Protein AF-A0A951DBI8-F1 (afdb_monomer)

Radius of gyration: 20.46 Å; Cα contacts (8 Å, |Δi|>4): 75; chains: 1; bounding box: 38×40×59 Å

Nearest PDB structures (foldseek):
  8sok-assembly1_B  TM=2.920E-01  e=1.768E+00  Homo sapiens

Foldseek 3Di:
DDDFWDWDWDDDVVDIEIETEGCDDPDDPPGPYPHDYDPCVVVVVVVVVVVVVVVVVCVVVVNDAPDDDVPRVVVDPCVVPNCVVVVVVVVVVVVVD

Sequence (97 aa):
EPVEGVFFAQMKPRDLKGVGFSRTPHFPEKSKSSGSVRSDWDDYLEQSRAAIQKLAAEFIGGYAAVDPLPGACSFCNQKPLCRIAEQRSAEDEEDDD

pLDDT: mean 85.11, std 12.05, range [46.44, 98.19]

Structure (mmCIF, N/CA/C/O backbone):
data_AF-A0A951DBI8-F1
#
_entry.id   AF-A0A951DBI8-F1
#
loop_
_atom_site.group_PDB
_atom_site.id
_atom_site.type_symbol
_atom_site.label_atom_id
_atom_site.label_alt_id
_atom_site.label_comp_id
_atom_site.label_asym_id
_atom_site.label_entity_id
_atom_site.label_seq_id
_atom_site.pdbx_PDB_ins_code
_atom_site.Cartn_x
_atom_site.Cartn_y
_atom_site.Cartn_z
_atom_site.occupancy
_atom_site.B_iso_or_equiv
_atom_site.auth_seq_id
_atom_site.auth_comp_id
_atom_site.auth_asym_id
_atom_site.auth_atom_id
_atom_site.pdbx_PDB_model_num
ATOM 1 N N . GLU A 1 1 ? 8.632 -19.731 -10.794 1.00 63.50 1 GLU A N 1
ATOM 2 C CA . GLU A 1 1 ? 9.686 -18.776 -11.201 1.00 63.50 1 GLU A CA 1
ATOM 3 C C . GLU A 1 1 ? 9.685 -17.588 -10.243 1.00 63.50 1 GLU A C 1
ATOM 5 O O . GLU A 1 1 ? 8.629 -17.334 -9.662 1.00 63.50 1 GLU A O 1
ATOM 10 N N . PRO A 1 2 ? 10.829 -16.921 -10.002 1.00 82.12 2 PRO A N 1
ATOM 11 C CA . PRO A 1 2 ? 10.884 -15.716 -9.172 1.00 82.12 2 PRO A CA 1
ATOM 12 C C . PRO A 1 2 ? 10.122 -14.551 -9.824 1.00 82.12 2 PRO A C 1
ATOM 14 O O . PRO A 1 2 ? 10.081 -14.428 -11.046 1.00 82.12 2 PRO A O 1
ATOM 17 N N . VAL A 1 3 ? 9.506 -13.694 -9.004 1.00 85.88 3 VAL A N 1
ATOM 18 C CA . VAL A 1 3 ? 8.825 -12.483 -9.486 1.00 85.88 3 VAL A CA 1
ATOM 19 C C . VAL A 1 3 ? 9.869 -11.388 -9.709 1.00 85.88 3 VAL A C 1
ATOM 21 O O . VAL A 1 3 ? 10.438 -10.861 -8.755 1.00 85.88 3 VAL A O 1
ATOM 24 N N . GLU A 1 4 ? 10.112 -11.045 -10.972 1.00 88.44 4 GLU A N 1
ATOM 25 C CA . GLU A 1 4 ? 11.119 -10.045 -11.367 1.00 88.44 4 GLU A CA 1
ATOM 26 C C . GLU A 1 4 ? 10.589 -8.603 -11.362 1.00 88.44 4 GLU A C 1
ATOM 28 O O . GLU A 1 4 ? 11.371 -7.654 -11.367 1.00 88.44 4 GLU A O 1
ATOM 33 N N . GLY A 1 5 ? 9.268 -8.409 -11.348 1.00 89.19 5 GLY A N 1
ATOM 34 C CA . GLY A 1 5 ? 8.672 -7.078 -11.365 1.00 89.19 5 GLY A CA 1
ATOM 35 C C . GLY A 1 5 ? 7.151 -7.080 -11.320 1.00 89.19 5 GLY A C 1
ATOM 36 O O . GLY A 1 5 ? 6.501 -8.085 -11.609 1.00 89.19 5 GLY A O 1
ATOM 37 N N . VAL A 1 6 ? 6.587 -5.924 -10.978 1.00 89.62 6 VAL A N 1
ATOM 38 C CA . VAL A 1 6 ? 5.148 -5.642 -11.009 1.00 89.62 6 VAL A CA 1
ATOM 39 C C . VAL A 1 6 ? 4.930 -4.343 -11.766 1.00 89.62 6 VAL A C 1
ATOM 41 O O . VAL A 1 6 ? 5.531 -3.319 -11.444 1.00 89.62 6 VAL A O 1
ATOM 44 N N . PHE A 1 7 ? 4.032 -4.379 -12.750 1.00 89.94 7 PHE A N 1
ATOM 45 C CA . PHE A 1 7 ? 3.711 -3.232 -13.590 1.00 89.94 7 PHE A CA 1
ATOM 46 C C . PHE A 1 7 ? 2.210 -3.099 -13.816 1.00 89.94 7 PHE A C 1
ATOM 48 O O . PHE A 1 7 ? 1.496 -4.079 -14.012 1.00 89.94 7 PHE A O 1
ATOM 55 N N . PHE A 1 8 ? 1.759 -1.852 -13.873 1.00 90.31 8 PHE A N 1
ATOM 56 C CA . PHE A 1 8 ? 0.419 -1.450 -14.260 1.00 90.31 8 PHE A CA 1
ATOM 57 C C . PHE A 1 8 ? 0.480 -0.660 -15.564 1.00 90.31 8 PHE A C 1
ATOM 59 O O . PHE A 1 8 ? 1.349 0.195 -15.756 1.00 90.31 8 PHE A O 1
ATOM 66 N N . ALA A 1 9 ? -0.474 -0.911 -16.457 1.00 89.75 9 ALA A N 1
ATOM 67 C CA . ALA A 1 9 ? -0.661 -0.086 -17.640 1.00 89.75 9 ALA A CA 1
ATOM 68 C C . ALA A 1 9 ? -1.466 1.169 -17.273 1.00 89.75 9 ALA A C 1
ATOM 70 O O . ALA A 1 9 ? -2.607 1.080 -16.824 1.00 89.75 9 ALA A O 1
ATOM 71 N N . GLN A 1 10 ? -0.895 2.350 -17.498 1.00 89.94 10 GLN A N 1
ATOM 72 C CA . GLN A 1 10 ? -1.638 3.603 -17.483 1.00 89.94 10 GLN A CA 1
ATOM 73 C C . GLN A 1 10 ? -2.083 3.929 -18.909 1.00 89.94 10 GLN A C 1
ATOM 75 O O . GLN A 1 10 ? -1.251 4.150 -19.791 1.00 89.94 10 GLN A O 1
ATOM 80 N N . MET A 1 11 ? -3.401 3.981 -19.111 1.00 90.62 11 MET A N 1
ATOM 81 C CA . MET A 1 11 ? -4.015 4.320 -20.392 1.00 90.62 11 MET A CA 1
ATOM 82 C C . MET A 1 11 ? -4.627 5.719 -20.341 1.00 90.62 11 MET A C 1
ATOM 84 O O . MET A 1 11 ? -5.645 5.937 -19.686 1.00 90.62 11 MET A O 1
ATOM 88 N N . LYS A 1 12 ? -4.015 6.669 -21.048 1.00 89.12 12 LYS A N 1
ATOM 89 C CA . LYS A 1 12 ? -4.592 7.983 -21.349 1.00 89.12 12 LYS A CA 1
ATOM 90 C C . LYS A 1 12 ? -4.570 8.202 -22.864 1.00 89.12 12 LYS A C 1
ATOM 92 O O . LYS A 1 12 ? -3.690 7.655 -23.537 1.00 89.12 12 LYS A O 1
ATOM 97 N N . PRO A 1 13 ? -5.502 8.986 -23.438 1.00 93.94 13 PRO A N 1
ATOM 98 C CA . PRO A 1 13 ? -5.478 9.288 -24.865 1.00 93.94 13 PRO A CA 1
ATOM 99 C C . PRO A 1 13 ? -4.102 9.808 -25.293 1.00 93.94 13 PRO A C 1
ATOM 101 O O . PRO A 1 13 ? -3.631 10.818 -24.777 1.00 93.94 13 PRO A O 1
ATOM 104 N N . ARG A 1 14 ? -3.459 9.104 -26.235 1.00 87.75 14 ARG A N 1
ATOM 105 C CA . ARG A 1 14 ? -2.118 9.418 -26.775 1.00 87.75 14 ARG A CA 1
ATOM 106 C C . ARG A 1 14 ? -0.963 9.346 -25.757 1.00 87.75 14 ARG A C 1
ATOM 108 O O . ARG A 1 14 ? 0.165 9.708 -26.096 1.00 87.75 14 ARG A O 1
ATOM 115 N N . ASP A 1 15 ? -1.212 8.860 -24.542 1.00 85.75 15 ASP A N 1
ATOM 116 C CA . ASP A 1 15 ? -0.214 8.741 -23.479 1.00 85.75 15 ASP A CA 1
ATOM 117 C C . ASP A 1 15 ? -0.361 7.401 -22.745 1.00 85.75 15 ASP A C 1
ATOM 119 O O . ASP A 1 15 ? -1.070 7.263 -21.748 1.00 85.75 15 ASP A O 1
ATOM 123 N N . LEU A 1 16 ? 0.293 6.383 -23.307 1.00 85.31 16 LEU A N 1
ATOM 124 C CA . LEU A 1 16 ? 0.359 5.037 -22.751 1.00 85.31 16 LEU A CA 1
ATOM 125 C C . LEU A 1 16 ? 1.704 4.853 -22.054 1.00 85.31 16 LEU A C 1
ATOM 127 O O . LEU A 1 16 ? 2.750 5.115 -22.656 1.00 85.31 16 LEU A O 1
ATOM 131 N N . LYS A 1 17 ? 1.688 4.376 -20.809 1.00 86.94 17 LYS A N 1
ATOM 132 C CA . LYS A 1 17 ? 2.920 4.053 -20.080 1.00 86.94 17 LYS A CA 1
ATOM 133 C C . LYS A 1 17 ? 2.755 2.876 -19.127 1.00 86.94 17 LYS A C 1
ATOM 135 O O . LYS A 1 17 ? 1.701 2.709 -18.520 1.00 86.94 17 LYS A O 1
ATOM 140 N N . GLY A 1 18 ? 3.825 2.101 -18.967 1.00 86.75 18 GLY A N 1
ATOM 141 C CA . GLY A 1 18 ? 3.972 1.156 -17.861 1.00 86.75 18 GLY A CA 1
ATOM 142 C C . GLY A 1 18 ? 4.439 1.883 -16.600 1.00 86.75 18 GLY A C 1
ATOM 143 O O . GLY A 1 18 ? 5.373 2.683 -16.658 1.00 86.75 18 GLY A O 1
ATOM 144 N N . VAL A 1 19 ? 3.787 1.629 -15.471 1.00 88.31 19 VAL A N 1
ATOM 145 C CA . VAL A 1 19 ? 4.134 2.187 -14.157 1.00 88.31 19 VAL A CA 1
ATOM 146 C C . VAL A 1 19 ? 4.358 1.026 -13.207 1.00 88.31 19 VAL A C 1
ATOM 148 O O . VAL A 1 19 ? 3.494 0.163 -13.096 1.00 88.31 19 VAL A O 1
ATOM 151 N N . GLY A 1 20 ? 5.498 0.981 -12.529 1.00 89.50 20 GLY A N 1
ATOM 152 C CA . GLY A 1 20 ? 5.792 -0.126 -11.632 1.00 89.50 20 GLY A CA 1
ATOM 153 C C . GLY A 1 20 ? 7.241 -0.177 -11.190 1.00 89.50 20 GLY A C 1
ATOM 154 O O . GLY A 1 20 ? 7.976 0.799 -11.332 1.00 89.50 20 GLY A O 1
ATOM 155 N N . PHE A 1 21 ? 7.632 -1.332 -10.672 1.00 88.88 21 PHE A N 1
ATOM 156 C CA . PHE A 1 21 ? 8.959 -1.580 -10.127 1.00 88.88 21 PHE A CA 1
ATOM 157 C C . PHE A 1 21 ? 9.426 -2.970 -10.536 1.00 88.88 21 PHE A C 1
ATOM 159 O O . PHE A 1 21 ? 8.616 -3.887 -10.693 1.00 88.88 21 PHE A O 1
ATOM 166 N N . SER A 1 22 ? 10.732 -3.128 -10.687 1.00 89.50 22 SER A N 1
ATOM 167 C CA . SER A 1 22 ? 11.333 -4.413 -11.025 1.00 89.50 22 SER A CA 1
ATOM 168 C C . SER A 1 22 ? 12.763 -4.527 -10.527 1.00 89.50 22 SER A C 1
ATOM 170 O O . SER A 1 22 ? 13.421 -3.523 -10.239 1.00 89.50 22 SER A O 1
ATOM 172 N N . ARG A 1 23 ? 13.252 -5.768 -10.479 1.00 89.94 23 ARG A N 1
ATOM 173 C CA . ARG A 1 23 ? 14.653 -6.095 -10.213 1.00 89.94 23 ARG A CA 1
ATOM 174 C C . ARG A 1 23 ? 15.561 -5.688 -11.368 1.00 89.94 23 ARG A C 1
ATOM 176 O O . ARG A 1 23 ? 16.678 -5.234 -11.150 1.00 89.94 23 ARG A O 1
ATOM 183 N N . THR A 1 24 ? 15.089 -5.853 -12.604 1.00 87.69 24 THR A N 1
ATOM 184 C CA . THR A 1 24 ? 15.861 -5.560 -13.820 1.00 87.69 24 THR A CA 1
ATOM 185 C C . THR A 1 24 ? 15.067 -4.676 -14.785 1.00 87.69 24 THR A C 1
ATOM 187 O O . THR A 1 24 ? 13.845 -4.562 -14.650 1.00 87.69 24 THR A O 1
ATOM 190 N N . PRO A 1 25 ? 15.712 -3.990 -15.744 1.00 86.56 25 PRO A N 1
ATOM 191 C CA . PRO A 1 25 ? 14.993 -3.208 -16.744 1.00 86.56 25 PRO A CA 1
ATOM 192 C C . PRO A 1 25 ? 14.132 -4.103 -17.649 1.00 86.56 25 PRO A C 1
ATOM 194 O O . PRO A 1 25 ? 14.651 -4.978 -18.336 1.00 86.56 25 PRO A O 1
ATOM 197 N N . HIS A 1 26 ? 12.823 -3.841 -17.704 1.00 82.25 26 HIS A N 1
ATOM 198 C CA . HIS A 1 26 ? 11.888 -4.542 -18.606 1.00 82.25 26 HIS A CA 1
ATOM 199 C C . HIS A 1 26 ? 11.321 -3.654 -19.725 1.00 82.25 26 HIS A C 1
ATOM 201 O O . HIS A 1 26 ? 10.611 -4.142 -20.602 1.00 82.25 26 HIS A O 1
ATOM 207 N N . PHE A 1 27 ? 11.642 -2.359 -19.720 1.00 81.75 27 PHE A N 1
ATOM 208 C CA . PHE A 1 27 ? 11.253 -1.410 -20.760 1.00 81.75 27 PHE A CA 1
ATOM 209 C C . PHE A 1 27 ? 12.493 -0.740 -21.356 1.00 81.75 27 PHE A C 1
ATOM 211 O O . PHE A 1 27 ? 13.480 -0.548 -20.643 1.00 81.75 27 PHE A O 1
ATOM 218 N N . PRO A 1 28 ? 12.461 -0.355 -22.645 1.00 80.44 28 PRO A N 1
ATOM 219 C CA . PRO A 1 28 ? 13.560 0.391 -23.237 1.00 80.44 28 PRO A CA 1
ATOM 220 C C . PRO A 1 28 ? 13.718 1.749 -22.542 1.00 80.44 28 PRO A C 1
ATOM 222 O O . PRO A 1 28 ? 12.722 2.400 -22.230 1.00 80.44 28 PRO A O 1
ATOM 225 N N . GLU A 1 29 ? 14.957 2.213 -22.366 1.00 71.38 29 GLU A N 1
ATOM 226 C CA . GLU A 1 29 ? 15.275 3.462 -21.641 1.00 71.38 29 GLU A CA 1
ATOM 227 C C . GLU A 1 29 ? 14.552 4.698 -22.197 1.00 71.38 29 GLU A C 1
ATOM 229 O O . GLU A 1 29 ? 14.262 5.642 -21.471 1.00 71.38 29 GLU A O 1
ATOM 234 N N . LYS A 1 30 ? 14.231 4.693 -23.497 1.00 68.88 30 LYS A N 1
ATOM 235 C CA . LYS A 1 30 ? 13.525 5.790 -24.180 1.00 68.88 30 LYS A CA 1
ATOM 236 C C . LYS A 1 30 ? 11.999 5.680 -24.110 1.00 68.88 30 LYS A C 1
ATOM 238 O O . LYS A 1 30 ? 11.301 6.474 -24.741 1.00 68.88 30 LYS A O 1
ATOM 243 N N . SER A 1 31 ? 11.461 4.673 -23.426 1.00 68.50 31 SER A N 1
ATOM 244 C CA . SER A 1 31 ? 10.017 4.504 -23.297 1.00 68.50 31 SER A CA 1
ATOM 245 C C . SER A 1 31 ? 9.453 5.453 -22.238 1.00 68.50 31 SER A C 1
ATOM 247 O O . SER A 1 31 ? 10.118 5.797 -21.267 1.00 68.50 31 SER A O 1
ATOM 249 N N . LYS A 1 32 ? 8.183 5.844 -22.387 1.00 62.62 32 LYS A N 1
ATOM 250 C CA . LYS A 1 32 ? 7.463 6.661 -21.395 1.00 62.62 32 LYS A CA 1
ATOM 251 C C . LYS A 1 32 ? 7.165 5.918 -20.080 1.00 62.62 32 LYS A C 1
ATOM 253 O O . LYS A 1 32 ? 6.428 6.443 -19.244 1.00 62.62 32 LYS A O 1
ATOM 258 N N . SER A 1 33 ? 7.659 4.689 -19.903 1.00 64.44 33 SER A N 1
ATOM 259 C CA . SER A 1 33 ? 7.462 3.916 -18.681 1.00 64.44 33 SER A CA 1
ATOM 26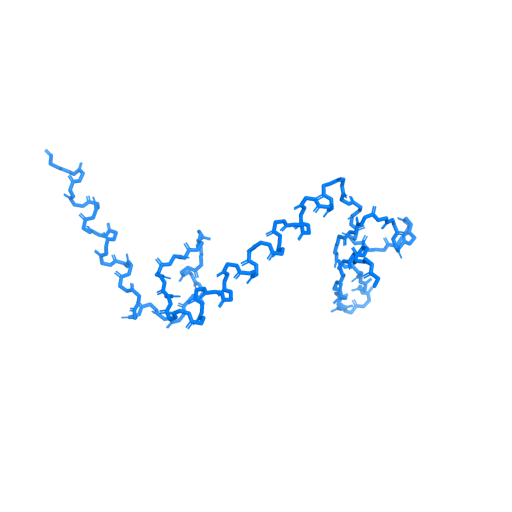0 C C . SER A 1 33 ? 8.128 4.605 -17.496 1.00 64.44 33 SER A C 1
ATOM 262 O O . SER A 1 33 ? 9.324 4.873 -17.533 1.00 64.44 33 SER A O 1
ATOM 264 N N . SER A 1 34 ? 7.390 4.799 -16.407 1.00 63.75 34 SER A N 1
ATOM 265 C CA . SER A 1 34 ? 7.982 5.175 -15.118 1.00 63.75 34 SER A CA 1
ATOM 266 C C . SER A 1 34 ? 8.359 3.937 -14.299 1.00 63.75 34 SER A C 1
ATOM 268 O O . SER A 1 34 ? 8.350 3.984 -13.073 1.00 63.75 34 SER A O 1
ATOM 270 N N . GLY A 1 35 ? 8.586 2.806 -14.973 1.00 63.88 35 GLY A N 1
ATOM 271 C CA . GLY A 1 35 ? 9.053 1.576 -14.359 1.00 63.88 35 GLY A CA 1
ATOM 272 C C . GLY A 1 35 ? 10.498 1.750 -13.921 1.00 63.88 35 GLY A C 1
ATOM 273 O O . GLY A 1 35 ? 11.382 1.699 -14.772 1.00 63.88 35 GLY A O 1
ATOM 274 N N . SER A 1 36 ? 10.742 2.007 -12.637 1.00 69.88 36 SER A N 1
ATOM 275 C CA . SER A 1 36 ? 12.102 2.170 -12.125 1.00 69.88 36 SER A CA 1
ATOM 276 C C . SER A 1 36 ? 12.637 0.840 -11.613 1.00 69.88 36 SER A C 1
ATOM 278 O O . SER A 1 36 ? 11.961 0.139 -10.854 1.00 69.88 36 SER A O 1
ATOM 280 N N . VAL A 1 37 ? 13.877 0.525 -11.993 1.00 79.56 37 VAL A N 1
ATOM 281 C CA . VAL A 1 37 ? 14.636 -0.531 -11.324 1.00 79.56 37 VAL A CA 1
ATOM 282 C C . VAL A 1 37 ? 14.797 -0.138 -9.867 1.00 79.56 37 VAL A C 1
ATOM 284 O O . VAL A 1 37 ? 15.192 0.988 -9.557 1.00 79.56 37 VAL A O 1
ATOM 287 N N . ARG A 1 38 ? 14.454 -1.064 -8.981 1.00 82.31 38 ARG A N 1
ATOM 288 C CA . ARG A 1 38 ? 14.488 -0.852 -7.544 1.00 82.31 38 ARG A CA 1
ATOM 289 C C . ARG A 1 38 ? 15.682 -1.599 -6.960 1.00 82.31 38 ARG A C 1
ATOM 291 O O . ARG A 1 38 ? 15.746 -2.819 -7.070 1.00 82.31 38 ARG A O 1
ATOM 298 N N . SER A 1 39 ? 16.626 -0.878 -6.354 1.00 84.38 39 SER A N 1
ATOM 299 C CA . SER A 1 39 ? 17.811 -1.496 -5.737 1.00 84.38 39 SER A CA 1
ATOM 300 C C . SER A 1 39 ? 17.455 -2.360 -4.524 1.00 84.38 39 SER A C 1
ATOM 302 O O . SER A 1 39 ? 18.148 -3.329 -4.249 1.00 84.38 39 SER A O 1
ATOM 304 N N . ASP A 1 40 ? 16.358 -2.034 -3.838 1.00 89.44 40 ASP A N 1
ATOM 305 C CA . ASP A 1 40 ? 15.775 -2.755 -2.700 1.00 89.44 40 ASP A CA 1
ATOM 306 C C . ASP A 1 40 ? 14.622 -3.690 -3.125 1.00 89.44 40 ASP A C 1
ATOM 308 O O . ASP A 1 40 ? 13.681 -3.904 -2.364 1.00 89.44 40 ASP A O 1
ATOM 312 N N . TRP A 1 41 ? 14.632 -4.217 -4.360 1.00 90.44 41 TRP A N 1
ATOM 313 C CA . TRP A 1 41 ? 13.529 -5.052 -4.866 1.00 90.44 41 TRP A CA 1
ATOM 314 C C . TRP A 1 41 ? 13.268 -6.286 -3.999 1.00 90.44 41 TRP A C 1
ATOM 316 O O . TRP A 1 41 ? 12.115 -6.580 -3.685 1.00 90.44 41 TRP A O 1
ATOM 326 N N . ASP A 1 42 ? 14.327 -6.994 -3.611 1.00 90.19 42 ASP A N 1
ATOM 327 C CA . ASP A 1 42 ? 14.196 -8.230 -2.840 1.00 90.19 42 ASP A CA 1
ATOM 328 C C . ASP A 1 42 ? 13.651 -7.949 -1.432 1.00 90.19 42 ASP A C 1
ATOM 330 O O . ASP A 1 42 ? 12.727 -8.631 -0.987 1.00 90.19 42 ASP A O 1
ATOM 334 N N . ASP A 1 43 ? 14.118 -6.876 -0.787 1.00 92.38 43 ASP A N 1
ATOM 335 C CA . ASP A 1 43 ? 13.603 -6.428 0.511 1.00 92.38 43 ASP A CA 1
ATOM 336 C C . ASP A 1 43 ? 12.134 -5.998 0.417 1.00 92.38 43 ASP A C 1
ATOM 338 O O . ASP A 1 43 ? 11.316 -6.359 1.264 1.00 92.38 43 ASP A O 1
ATOM 342 N N . TYR A 1 44 ? 11.769 -5.256 -0.633 1.00 91.12 44 TYR A N 1
ATOM 343 C CA . TYR A 1 44 ? 10.386 -4.856 -0.886 1.00 91.12 44 TYR A CA 1
ATOM 344 C C . TYR A 1 44 ? 9.468 -6.068 -1.081 1.00 91.12 44 TYR A C 1
ATOM 346 O O . TYR A 1 44 ? 8.353 -6.094 -0.548 1.00 91.12 44 TYR A O 1
ATOM 354 N N . LEU A 1 45 ? 9.918 -7.070 -1.841 1.00 91.88 45 LEU A N 1
ATOM 355 C CA . 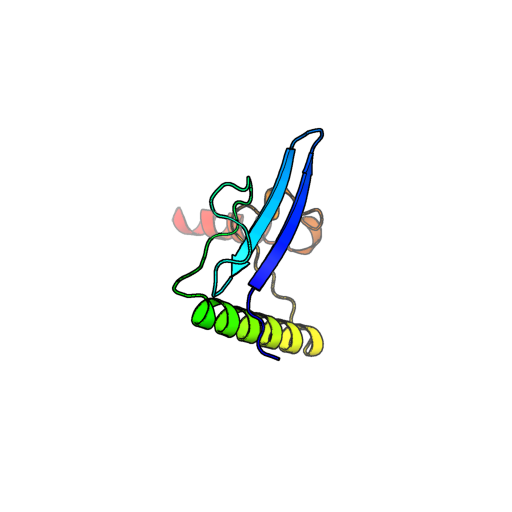LEU A 1 45 ? 9.146 -8.281 -2.094 1.00 91.88 45 LEU A CA 1
ATOM 356 C C . LEU A 1 45 ? 8.954 -9.095 -0.809 1.00 91.88 45 LEU A C 1
ATOM 358 O O . LEU A 1 45 ? 7.841 -9.555 -0.547 1.00 91.88 45 LEU A O 1
ATOM 362 N N . GLU A 1 46 ? 9.997 -9.222 0.012 1.00 93.38 46 GLU A N 1
ATOM 363 C CA . GLU A 1 46 ? 9.922 -9.930 1.291 1.00 93.38 46 GLU A CA 1
ATOM 364 C C . GLU A 1 46 ? 8.995 -9.212 2.283 1.00 93.38 46 GLU A C 1
ATOM 366 O O . GLU A 1 46 ? 8.095 -9.830 2.853 1.00 93.38 46 GLU A O 1
ATOM 371 N N . GLN A 1 47 ? 9.114 -7.887 2.414 1.00 94.75 47 GLN A N 1
ATOM 372 C CA . GLN A 1 47 ? 8.210 -7.084 3.246 1.00 94.75 47 GLN A CA 1
ATOM 373 C C . GLN A 1 47 ? 6.755 -7.191 2.777 1.00 94.75 47 GLN A C 1
ATOM 375 O O . GLN A 1 47 ? 5.844 -7.342 3.592 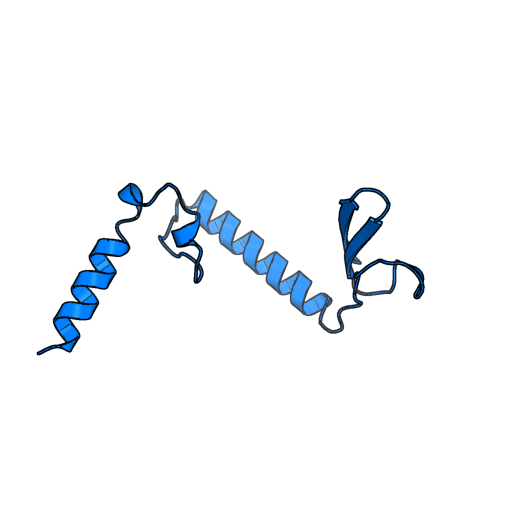1.00 94.75 47 GLN A O 1
ATOM 380 N N . SER A 1 48 ? 6.527 -7.162 1.462 1.00 93.06 48 SER A N 1
ATOM 381 C CA . SER A 1 48 ? 5.190 -7.317 0.881 1.00 93.06 48 SER A CA 1
ATOM 382 C C . SER A 1 48 ? 4.610 -8.700 1.180 1.00 93.06 48 SER A C 1
ATOM 384 O O . SER A 1 48 ? 3.436 -8.819 1.535 1.00 93.06 48 SER A O 1
ATOM 386 N N . ARG A 1 49 ? 5.430 -9.754 1.086 1.00 94.56 49 ARG A N 1
ATOM 387 C CA . ARG A 1 49 ? 5.029 -11.121 1.430 1.00 94.56 49 ARG A CA 1
ATOM 388 C C . ARG A 1 49 ? 4.648 -11.232 2.903 1.00 94.56 49 ARG A C 1
ATOM 390 O O . ARG A 1 49 ? 3.577 -11.760 3.203 1.00 94.56 49 ARG A O 1
ATOM 397 N N . ALA A 1 50 ? 5.483 -10.707 3.796 1.00 97.25 50 ALA A N 1
ATOM 398 C CA . ALA A 1 50 ? 5.223 -10.701 5.230 1.00 97.25 50 ALA A CA 1
ATOM 399 C C . ALA A 1 50 ? 3.931 -9.937 5.566 1.00 97.25 50 ALA A C 1
ATOM 401 O O . ALA A 1 50 ? 3.103 -10.427 6.336 1.00 97.25 50 ALA A O 1
ATOM 402 N N . ALA A 1 51 ? 3.705 -8.781 4.934 1.00 96.38 51 ALA A N 1
ATOM 403 C CA . ALA A 1 51 ? 2.488 -7.996 5.112 1.00 96.38 51 ALA A CA 1
ATOM 404 C C . ALA A 1 51 ? 1.231 -8.770 4.679 1.00 96.38 51 ALA A C 1
ATOM 406 O O . ALA A 1 51 ? 0.263 -8.829 5.434 1.00 96.38 51 ALA A O 1
ATOM 407 N N . ILE A 1 52 ? 1.247 -9.421 3.509 1.00 96.56 52 ILE A N 1
ATOM 408 C CA . ILE A 1 52 ? 0.107 -10.225 3.031 1.00 96.56 52 ILE A CA 1
ATOM 409 C C . ILE A 1 52 ? -0.163 -11.406 3.969 1.00 96.56 52 ILE A C 1
ATOM 411 O O . ILE A 1 52 ? -1.318 -11.682 4.287 1.00 96.56 52 ILE A O 1
ATOM 415 N N . GLN A 1 53 ? 0.881 -12.098 4.432 1.00 97.88 53 GLN A N 1
ATOM 416 C CA . GLN A 1 53 ? 0.732 -13.220 5.362 1.00 97.88 53 GLN A CA 1
ATOM 417 C C . GLN A 1 53 ? 0.125 -12.779 6.696 1.00 97.88 53 GLN A C 1
ATOM 419 O O . GLN A 1 53 ? -0.790 -13.436 7.192 1.00 97.88 53 GLN A O 1
ATOM 424 N N . LYS A 1 54 ? 0.590 -11.650 7.242 1.00 96.56 54 LYS A N 1
ATOM 425 C CA . LYS A 1 54 ? 0.025 -11.048 8.452 1.00 96.56 54 LYS A CA 1
ATOM 426 C C . LYS A 1 54 ? -1.455 -10.704 8.257 1.00 96.56 54 LYS A C 1
ATOM 428 O O . LYS A 1 54 ? -2.281 -11.161 9.040 1.00 96.56 54 LYS A O 1
ATOM 433 N N . LEU A 1 55 ? -1.794 -9.979 7.188 1.00 96.50 55 LEU A N 1
ATOM 434 C CA . LEU A 1 55 ? -3.176 -9.585 6.887 1.00 96.50 55 LEU A CA 1
ATOM 435 C C . LEU A 1 55 ? -4.097 -10.797 6.704 1.00 96.50 55 LEU A C 1
ATOM 437 O O . LEU A 1 55 ? -5.234 -10.788 7.168 1.00 96.50 55 LEU A O 1
ATOM 441 N N . ALA A 1 56 ? -3.614 -11.859 6.057 1.00 97.75 56 ALA A N 1
ATOM 442 C CA . ALA A 1 56 ? -4.378 -13.090 5.892 1.00 97.75 56 ALA A CA 1
ATOM 443 C C . ALA A 1 56 ? -4.650 -13.781 7.238 1.00 97.75 56 ALA A C 1
ATOM 445 O O . ALA A 1 56 ? -5.769 -14.237 7.475 1.00 97.75 56 ALA A O 1
ATOM 446 N N . ALA A 1 57 ? -3.651 -13.842 8.124 1.00 98.06 57 ALA A N 1
ATOM 447 C CA . ALA A 1 57 ? -3.808 -14.416 9.457 1.00 98.06 57 ALA A CA 1
ATOM 448 C C . ALA A 1 57 ? -4.790 -13.604 10.316 1.00 98.06 57 ALA A C 1
ATOM 450 O O . ALA A 1 57 ? -5.674 -14.186 10.942 1.00 98.06 57 ALA A O 1
ATOM 451 N N . GLU A 1 58 ? -4.678 -12.274 10.302 1.00 97.62 58 GLU A N 1
ATOM 452 C CA . GLU A 1 58 ? -5.601 -11.368 10.995 1.00 97.62 58 GLU A CA 1
ATOM 453 C C . GLU A 1 58 ? -7.034 -11.535 10.485 1.00 97.62 58 GLU A C 1
ATOM 455 O O . GLU A 1 58 ? -7.954 -11.718 11.281 1.00 97.62 58 GLU A O 1
ATOM 460 N N . PHE A 1 59 ? -7.218 -11.574 9.163 1.00 97.19 59 PHE A N 1
ATOM 461 C CA . PHE A 1 59 ? -8.529 -11.763 8.550 1.00 97.19 59 PHE A CA 1
ATOM 462 C C . PHE A 1 59 ? -9.171 -13.098 8.948 1.00 97.19 59 PHE A C 1
ATOM 464 O O . PHE A 1 59 ? -10.322 -13.120 9.382 1.00 97.19 59 PHE A O 1
ATOM 471 N N . ILE A 1 60 ? -8.431 -14.210 8.849 1.00 98.19 60 ILE A N 1
ATOM 472 C CA . ILE A 1 60 ? -8.917 -15.539 9.264 1.00 98.19 60 ILE A CA 1
ATOM 473 C C . ILE A 1 60 ? -9.224 -15.564 10.767 1.00 98.19 60 ILE A C 1
ATOM 475 O O . ILE A 1 60 ? -10.194 -16.192 11.187 1.00 98.19 60 ILE A O 1
ATOM 479 N N . GLY A 1 61 ? -8.423 -14.865 11.572 1.00 98.12 61 GLY A N 1
ATOM 480 C CA . GLY A 1 61 ? -8.631 -14.723 13.010 1.00 98.12 61 GLY A CA 1
ATOM 481 C C . GLY A 1 61 ? -9.778 -13.787 13.400 1.00 98.12 61 GLY A C 1
ATOM 482 O O . GLY A 1 61 ? -10.076 -13.677 14.587 1.00 98.12 61 GLY A O 1
ATOM 483 N N . GLY A 1 62 ? -10.417 -13.105 12.443 1.00 97.25 62 GLY A N 1
ATOM 484 C CA . GLY A 1 62 ? -11.455 -12.109 12.716 1.00 97.25 62 GLY A CA 1
ATOM 485 C C . GLY A 1 62 ? -10.925 -10.830 13.374 1.00 97.25 62 GLY A C 1
ATOM 486 O O . GLY A 1 62 ? -11.696 -10.081 13.971 1.00 97.25 62 GLY A O 1
ATOM 487 N N . TYR A 1 63 ? -9.619 -10.575 13.288 1.00 96.81 63 TYR A N 1
ATOM 488 C CA . TYR A 1 63 ? -9.003 -9.364 13.808 1.00 96.81 63 TYR A CA 1
ATOM 489 C C . TYR A 1 63 ? -9.204 -8.206 12.823 1.00 96.81 63 TYR A C 1
ATOM 491 O O . TYR A 1 63 ? -8.723 -8.246 11.693 1.00 96.81 63 TYR A O 1
ATOM 499 N N . ALA A 1 64 ? -9.928 -7.174 13.258 1.00 91.56 64 ALA A N 1
ATOM 500 C CA . ALA A 1 64 ? -10.293 -6.014 12.444 1.00 91.56 64 ALA A CA 1
ATOM 501 C C . ALA A 1 64 ? -10.116 -4.712 13.242 1.00 91.56 64 ALA A C 1
ATOM 503 O O . ALA A 1 64 ? -11.086 -4.046 13.605 1.00 91.56 64 ALA A O 1
ATOM 504 N N . ALA A 1 65 ? -8.866 -4.373 13.563 1.00 91.75 65 ALA A N 1
ATOM 505 C CA . ALA A 1 65 ? -8.550 -3.134 14.266 1.00 91.75 65 ALA A CA 1
ATOM 506 C C . ALA A 1 65 ? -8.888 -1.890 13.424 1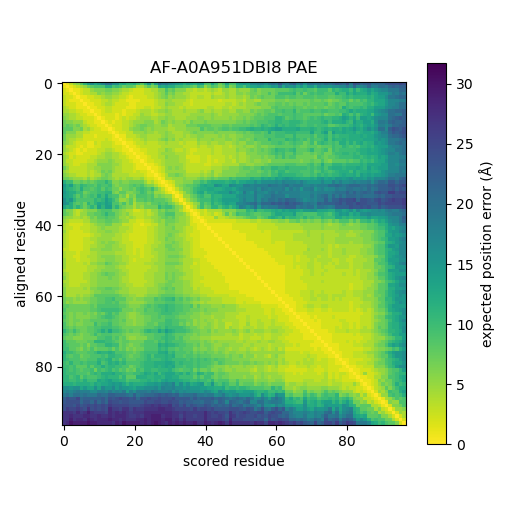.00 91.75 65 ALA A C 1
ATOM 508 O O . ALA A 1 65 ? -8.713 -1.869 12.204 1.00 91.75 65 ALA A O 1
ATOM 509 N N . VAL A 1 66 ? -9.346 -0.828 14.092 1.00 91.62 66 VAL A N 1
ATOM 510 C CA . VAL A 1 66 ? -9.520 0.493 13.479 1.00 91.62 66 VAL A CA 1
ATOM 511 C C . VAL A 1 66 ? -8.150 1.177 13.422 1.00 91.62 66 VAL A C 1
ATOM 513 O O . VAL A 1 66 ? -7.741 1.810 14.385 1.00 91.62 66 VAL A O 1
ATOM 516 N N . ASP A 1 67 ? -7.445 1.031 12.297 1.00 90.81 67 ASP A N 1
ATOM 517 C CA . ASP A 1 67 ? -6.084 1.564 12.094 1.00 90.81 67 ASP A CA 1
ATOM 518 C C . ASP A 1 67 ? -5.953 2.304 10.740 1.00 90.81 67 ASP A C 1
ATOM 520 O O . ASP A 1 67 ? -5.432 1.765 9.758 1.00 90.81 67 ASP A O 1
ATOM 524 N N . PRO A 1 68 ? -6.532 3.515 10.600 1.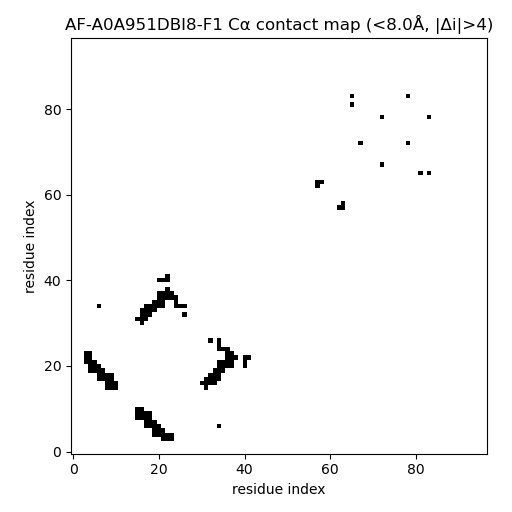00 91.31 68 PRO A N 1
ATOM 525 C CA . PRO A 1 68 ? -6.485 4.257 9.346 1.00 91.31 68 PRO A CA 1
ATOM 526 C C . PRO A 1 68 ? -5.121 4.919 9.121 1.00 91.31 68 PRO A C 1
ATOM 528 O O . PRO A 1 68 ? -4.620 5.657 9.966 1.00 91.31 68 PRO A O 1
ATOM 531 N N . LEU A 1 69 ? -4.588 4.784 7.903 1.00 92.31 69 LEU A N 1
ATOM 532 C CA . LEU A 1 69 ? -3.430 5.569 7.469 1.00 92.31 69 LEU A CA 1
ATOM 533 C C . LEU A 1 69 ? -3.731 7.084 7.479 1.00 92.31 69 LEU A C 1
ATOM 535 O O . LEU A 1 69 ? -4.889 7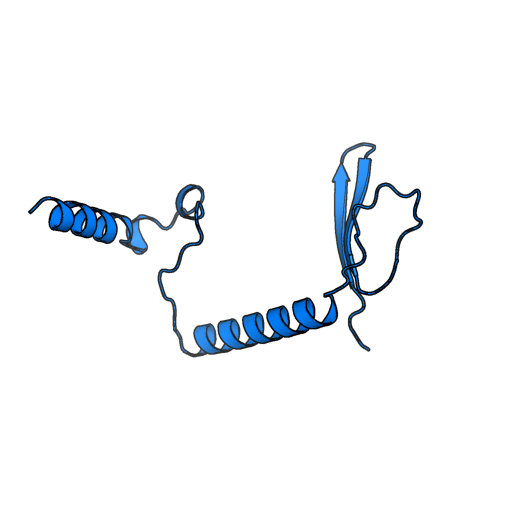.490 7.306 1.00 92.31 69 LEU A O 1
ATOM 539 N N . PRO A 1 70 ? -2.703 7.946 7.599 1.00 91.56 70 PRO A N 1
ATOM 540 C CA . PRO A 1 70 ? -2.873 9.392 7.498 1.00 91.56 70 PRO A CA 1
ATOM 541 C C . PRO A 1 70 ? -3.655 9.796 6.239 1.00 91.56 70 PRO A C 1
ATOM 543 O O . PRO A 1 70 ? -3.332 9.395 5.123 1.00 91.56 70 PRO A O 1
ATOM 546 N N . GLY A 1 71 ? -4.724 10.574 6.423 1.00 90.75 71 GLY A N 1
ATOM 547 C CA . GLY A 1 71 ? -5.607 11.017 5.338 1.00 90.75 71 GLY A CA 1
ATOM 548 C C . GLY A 1 71 ? -6.641 9.990 4.850 1.00 90.75 71 GLY A C 1
ATOM 549 O O . GLY A 1 71 ? -7.540 10.368 4.098 1.00 90.75 71 GLY A O 1
ATOM 550 N N . ALA A 1 72 ? -6.602 8.729 5.300 1.00 92.69 72 ALA A N 1
ATOM 551 C CA . ALA A 1 72 ? -7.553 7.699 4.863 1.00 92.69 72 ALA A CA 1
ATOM 552 C C . ALA A 1 72 ? -9.014 8.050 5.212 1.00 92.69 72 ALA A C 1
ATOM 554 O O . ALA A 1 72 ? -9.928 7.805 4.422 1.00 92.69 72 ALA A O 1
ATOM 555 N N . CYS A 1 73 ? -9.243 8.700 6.358 1.00 91.50 73 CYS A N 1
ATOM 556 C CA . CYS A 1 73 ? -10.580 9.105 6.807 1.00 91.50 73 CYS A CA 1
ATOM 557 C C . CYS A 1 73 ? -11.279 10.105 5.866 1.00 91.50 73 CYS A C 1
ATOM 559 O O . CYS A 1 73 ? -12.508 10.202 5.894 1.00 91.50 73 CYS A O 1
ATOM 561 N N . SER A 1 74 ? -10.538 10.820 5.012 1.00 92.12 74 SER A N 1
ATOM 562 C CA . SER A 1 74 ? -11.101 11.770 4.041 1.00 92.12 74 SER A CA 1
ATOM 563 C C . SER A 1 74 ? -11.928 11.086 2.952 1.00 92.12 74 SER A C 1
ATOM 565 O O . SER A 1 74 ? -12.870 11.683 2.438 1.00 92.12 74 SER A O 1
ATOM 567 N N . PHE A 1 75 ? -11.613 9.827 2.635 1.00 93.38 75 PHE A N 1
ATOM 568 C CA . PHE A 1 75 ? -12.267 9.045 1.579 1.00 93.38 75 PHE A CA 1
ATOM 569 C C . PHE A 1 75 ? -13.063 7.847 2.124 1.00 93.38 75 PHE A C 1
ATOM 571 O O . PHE A 1 75 ? -13.609 7.059 1.354 1.00 93.38 75 PHE A O 1
ATOM 578 N N . CYS A 1 76 ? -13.127 7.687 3.449 1.00 91.12 76 CYS A N 1
ATOM 579 C CA . CYS A 1 76 ? -13.812 6.576 4.102 1.00 91.12 76 CYS A CA 1
ATOM 580 C C . CYS A 1 76 ? -15.302 6.881 4.332 1.00 91.12 76 CYS A C 1
ATOM 582 O O . CYS A 1 76 ? -15.650 7.903 4.927 1.00 91.12 76 CYS A O 1
ATOM 584 N N . ASN A 1 77 ? -16.175 5.947 3.940 1.00 93.12 77 ASN A N 1
ATOM 585 C CA . ASN A 1 77 ? -17.631 6.042 4.128 1.00 93.12 77 ASN A CA 1
ATOM 586 C C . ASN A 1 77 ? -18.144 5.316 5.385 1.00 93.12 77 ASN A C 1
ATOM 588 O O . ASN A 1 77 ? -19.339 5.330 5.654 1.00 93.12 77 ASN A O 1
ATOM 592 N N . GLN A 1 78 ? -17.256 4.699 6.170 1.00 90.31 78 GLN A N 1
ATOM 593 C CA . GLN A 1 78 ? -17.607 3.913 7.363 1.00 90.31 78 GLN A CA 1
ATOM 594 C C . GLN A 1 78 ? -17.435 4.704 8.672 1.00 90.31 78 GLN A C 1
ATOM 596 O O . GLN A 1 78 ? -17.289 4.118 9.742 1.00 90.31 78 GLN A O 1
ATOM 601 N N . LYS A 1 79 ? -17.440 6.045 8.603 1.00 88.31 79 LYS A N 1
ATOM 602 C CA . LYS A 1 79 ? -17.201 6.935 9.757 1.00 88.31 79 LYS A CA 1
ATOM 603 C C . LYS A 1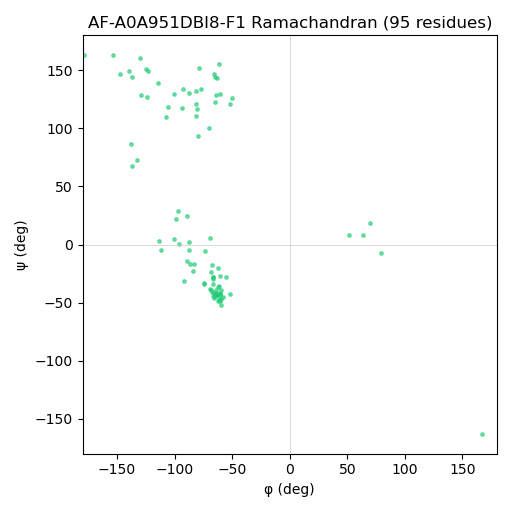 79 ? -18.079 6.621 10.982 1.00 88.31 79 LYS A C 1
ATOM 605 O O . LYS A 1 79 ? -17.523 6.591 12.075 1.00 88.31 79 LYS A O 1
ATOM 610 N N . PRO A 1 80 ? -19.391 6.327 10.845 1.00 87.88 80 PRO A N 1
ATOM 611 C CA . PRO A 1 80 ? -20.233 6.017 12.004 1.00 87.88 80 PRO A CA 1
ATOM 612 C C . PRO A 1 80 ? -19.886 4.695 12.702 1.00 87.88 80 PRO A C 1
ATOM 614 O O . PRO A 1 80 ? -20.318 4.476 13.826 1.00 87.88 80 PRO A O 1
ATOM 617 N N . LEU A 1 81 ? -19.146 3.796 12.042 1.00 90.00 81 LEU A N 1
ATOM 618 C CA . LEU A 1 81 ? -18.847 2.465 12.578 1.00 90.00 81 LEU A CA 1
ATOM 619 C C . LEU A 1 81 ? -17.538 2.424 13.366 1.00 90.00 81 LEU A C 1
ATOM 621 O O . LEU A 1 81 ? -17.411 1.630 14.291 1.00 90.00 81 LEU A O 1
ATOM 625 N N . CYS A 1 82 ? -16.557 3.248 12.995 1.00 90.88 82 CYS A N 1
ATOM 626 C CA . CYS A 1 82 ? -15.206 3.130 13.539 1.00 90.88 82 CYS A CA 1
ATOM 627 C C . CYS A 1 82 ? -14.958 3.934 14.824 1.00 90.88 82 CYS A C 1
ATOM 629 O O . CYS A 1 82 ? -13.940 3.703 15.463 1.00 90.88 82 CYS A O 1
ATOM 631 N N . ARG A 1 83 ? -15.842 4.878 15.191 1.00 87.62 83 ARG A N 1
ATOM 632 C CA . ARG A 1 83 ? -15.791 5.724 16.411 1.00 87.62 83 ARG A CA 1
ATOM 633 C C . ARG A 1 83 ? -14.475 6.483 16.680 1.00 87.62 83 ARG A C 1
ATOM 635 O O . ARG A 1 83 ? -14.352 7.143 17.703 1.00 87.62 83 ARG A O 1
ATOM 642 N N . ILE A 1 84 ? -13.523 6.493 15.745 1.00 89.62 84 ILE A N 1
ATOM 643 C CA . ILE A 1 84 ? -12.206 7.138 15.916 1.00 89.62 84 ILE A CA 1
ATOM 644 C C . ILE A 1 84 ? -12.287 8.653 16.168 1.00 89.62 84 ILE A C 1
ATOM 646 O O . ILE A 1 84 ? -11.405 9.228 16.793 1.00 89.62 84 ILE A O 1
ATOM 650 N N . ALA A 1 85 ? -13.341 9.314 15.680 1.00 85.25 85 ALA A N 1
ATOM 651 C CA . ALA A 1 85 ? -13.548 10.740 15.922 1.00 85.25 85 ALA A CA 1
ATOM 652 C C . ALA A 1 85 ? -13.837 11.038 17.402 1.00 85.25 85 ALA A C 1
ATOM 654 O O . ALA A 1 85 ? -13.406 12.066 17.899 1.00 85.25 85 ALA A O 1
ATOM 655 N N . GLU A 1 86 ? -14.520 10.126 18.097 1.00 85.12 86 GLU A N 1
ATOM 656 C CA . GLU A 1 86 ? -14.850 10.271 19.519 1.00 85.12 86 GLU A CA 1
ATOM 657 C C . GLU A 1 86 ? -13.618 10.047 20.403 1.00 85.12 86 GLU A C 1
ATOM 659 O O . GLU A 1 86 ? -13.483 10.692 21.432 1.00 85.12 86 GLU A O 1
ATOM 664 N N . GLN A 1 87 ? -12.705 9.162 19.984 1.00 80.94 87 GLN A N 1
ATOM 665 C CA . GLN A 1 87 ? -11.453 8.909 20.704 1.00 80.94 87 GLN A CA 1
ATOM 666 C C . GLN A 1 87 ? -10.524 10.126 20.674 1.00 80.94 87 GLN A C 1
ATOM 668 O O . GLN A 1 87 ? -10.011 10.519 21.710 1.00 80.94 87 GLN A O 1
ATOM 673 N N . ARG A 1 88 ? -10.376 10.766 19.508 1.00 77.69 88 ARG A N 1
ATOM 674 C CA . ARG A 1 88 ? -9.503 11.942 19.358 1.00 77.69 88 ARG A CA 1
ATOM 675 C C . ARG A 1 88 ? -9.973 13.142 20.176 1.00 77.69 88 ARG A C 1
ATOM 677 O O . ARG A 1 88 ? -9.156 13.832 20.758 1.00 77.69 88 ARG A O 1
ATOM 684 N N . SER A 1 89 ? -11.285 13.375 20.243 1.00 68.62 89 SER A N 1
ATOM 685 C CA . SER A 1 89 ? -11.829 14.486 21.033 1.00 68.62 89 SER A CA 1
ATOM 686 C C . SER A 1 89 ? -11.629 14.314 22.539 1.00 68.62 89 SER A C 1
ATOM 688 O O . SER A 1 89 ? -11.517 15.313 23.231 1.00 68.62 89 SER A O 1
ATOM 690 N N . ALA A 1 90 ? -11.581 13.076 23.042 1.00 65.12 90 ALA A N 1
ATOM 691 C CA . ALA A 1 90 ? -11.283 12.816 24.449 1.00 65.12 90 ALA A CA 1
ATOM 692 C C . ALA A 1 90 ? -9.792 13.013 24.780 1.00 65.12 90 ALA A C 1
ATOM 694 O O . ALA A 1 90 ? -9.473 13.466 25.869 1.00 65.12 90 ALA A O 1
ATOM 695 N N . GLU A 1 91 ? -8.894 12.705 23.839 1.00 62.53 91 GLU A N 1
ATOM 696 C CA . GLU A 1 91 ? -7.447 12.928 23.994 1.00 62.53 91 GLU A CA 1
ATOM 697 C C . GLU A 1 91 ? -7.105 14.429 24.013 1.00 62.53 91 GLU A C 1
ATOM 699 O O . GLU A 1 91 ? -6.301 14.859 24.831 1.00 62.53 91 GLU A O 1
ATOM 704 N N . ASP A 1 92 ? -7.768 15.236 23.175 1.00 60.19 92 ASP A N 1
ATOM 705 C CA . ASP A 1 92 ? -7.561 16.692 23.127 1.00 60.19 92 ASP A CA 1
ATOM 706 C C . ASP A 1 92 ? -8.068 17.423 24.398 1.00 60.19 92 ASP A C 1
ATOM 708 O O . ASP A 1 92 ? -7.607 18.522 24.691 1.00 60.19 92 ASP A O 1
ATOM 712 N N . GLU A 1 93 ? -9.012 16.843 25.154 1.00 58.19 93 GLU A N 1
ATOM 713 C CA . GLU A 1 93 ? -9.541 17.419 26.407 1.00 58.19 93 GLU A CA 1
ATOM 714 C C . GLU A 1 93 ? -8.671 17.097 27.640 1.00 58.19 93 GLU A C 1
ATOM 716 O O . GLU A 1 93 ? -8.726 17.832 28.623 1.00 58.19 93 GLU A O 1
ATOM 721 N N . GLU A 1 94 ? -7.859 16.033 27.607 1.00 56.62 94 GLU A N 1
ATOM 722 C CA . GLU A 1 94 ? -6.967 15.642 28.717 1.00 56.62 94 GLU A CA 1
ATOM 723 C C . GLU A 1 94 ? -5.625 16.407 28.730 1.00 56.62 94 GLU A C 1
ATOM 725 O O . GLU A 1 94 ? -4.954 16.428 29.760 1.00 56.62 94 GLU A O 1
ATOM 730 N N . ASP A 1 95 ? -5.241 17.055 27.624 1.00 53.34 95 ASP A N 1
ATOM 731 C CA . ASP A 1 95 ? -3.996 17.836 27.500 1.00 53.34 95 ASP A CA 1
ATOM 732 C C . ASP A 1 95 ? -4.136 19.316 27.950 1.00 53.34 95 ASP A C 1
ATOM 734 O O . ASP A 1 95 ? -3.139 20.045 27.986 1.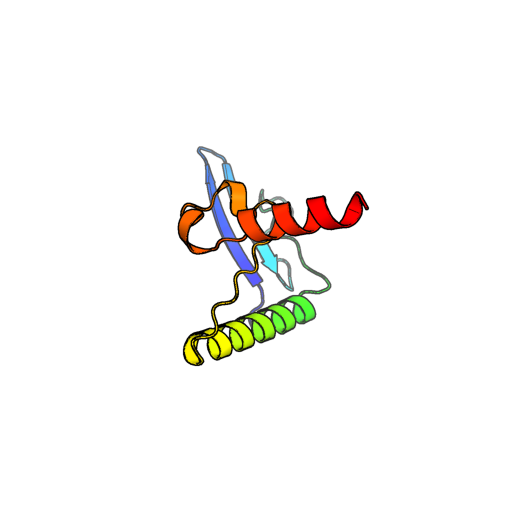00 53.34 95 ASP A O 1
ATOM 738 N N . ASP A 1 96 ? -5.351 19.767 28.297 1.00 52.59 96 ASP A N 1
ATOM 739 C CA . ASP A 1 96 ? -5.674 21.150 28.708 1.00 52.59 96 ASP A CA 1
ATOM 740 C C . ASP A 1 96 ? -5.805 21.350 30.249 1.00 52.59 96 ASP A C 1
ATOM 742 O O . ASP A 1 96 ? -6.109 22.465 30.691 1.00 52.59 96 ASP A O 1
ATOM 746 N N . ASP A 1 97 ? -5.530 20.319 31.068 1.00 46.44 97 ASP A N 1
ATOM 747 C CA . ASP A 1 97 ? -5.474 20.344 32.555 1.00 46.44 97 ASP A CA 1
ATOM 748 C C . ASP A 1 97 ? -4.039 20.160 33.114 1.00 46.44 97 ASP A C 1
ATOM 750 O O . ASP A 1 97 ? -3.746 20.702 34.213 1.00 46.44 97 ASP A O 1
#

Secondary structure (DSSP, 8-state):
----EEEEEEEETTEEEEEEEESS--S-TTSS---EE-TTHHHHHHHHHHHHHHHHHHHHTT-----PPTTGGG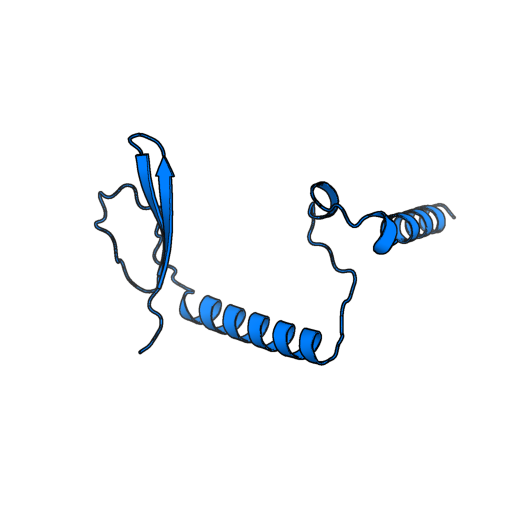T-S-HHHH-HHHHHHHHHHHTT-

Solvent-accessible surface area (backbone atoms only — not comparable to full-atom values): 6151 Å² total; per-residue (Å²): 133,86,86,55,60,52,75,45,81,44,84,47,94,98,47,68,29,43,40,37,42,18,63,54,85,87,66,64,91,88,48,74,43,64,53,44,65,35,95,57,36,68,60,52,52,51,52,52,50,52,50,52,53,51,52,50,52,33,54,76,69,68,55,78,80,90,76,77,58,92,72,43,71,81,80,51,88,59,63,91,77,63,52,60,71,62,53,53,58,56,57,64,61,65,77,77,118

Mean predicted aligned error: 8.33 Å